Protein AF-A0A973W6F1-F1 (afdb_monomer)

Radius of gyration: 16.94 Å; Cα contacts (8 Å, |Δi|>4): 164; chains: 1; bounding box: 42×26×48 Å

Solvent-accessible surface area (backbone atoms only — not comparable to full-atom values): 8103 Å² total; per-residue (Å²): 126,74,83,76,47,73,66,41,48,50,50,40,32,47,44,71,77,43,67,89,64,47,64,51,68,84,56,82,64,77,92,27,57,47,82,70,40,86,91,55,80,82,76,52,70,68,60,47,53,56,43,39,52,49,51,49,53,36,50,78,61,22,26,52,43,47,63,67,61,57,55,68,67,54,47,76,67,54,51,53,46,49,53,54,49,30,76,77,30,68,67,54,34,52,32,48,53,51,38,68,68,50,56,69,53,30,50,35,79,40,68,58,39,46,52,18,50,52,49,45,30,71,70,64,31,61,69,54,47,50,52,46,32,58,72,56,58,41,47,74,69,132

Mean predicted aligned error: 5.0 Å

Sequence (142 aa):
MTNISPQKILAATLQQLTPFAQWYTTGDGFANIVWTDTAQTMPTEDAFNAEYANQQAKLASNYLVAPQDLLAQLTAADIAAIQTAISSNPQAALLWFSLLAQRDPMDTTNDRFKAGWSTLVTVLGADRMSAIATALGITIPA

pLDDT: mean 90.7, std 7.2, range [46.38, 97.44]

Organism: NCBI:txid1404411

Secondary structure (DSSP, 8-state):
-----HHHHHHHHHHHHSTT--EEESSSSGGGEEE--SSSPPPPHHHHHHHHHHHHHHHHTT-EE-HHHHHHT--HHHHHHHHHHHHH-HHHHHHHHHHHTSPSSEETTSHHHHHHHHHHHHHH-HHHHHHHHHHHT-----

Foldseek 3Di:
DACCDLVLLLVVLCCVVPNPFDWDAPDHADVRIGGDGPVDDRDDSVSSVVSSVVSVVLVVQQQWAFLVLLVVLDDPVLVVLLVVVCVVDVVLVVLCVLCSPADPTDGLADPSNLSNLVSSCVRVNPVSSVVSCVVSVHDRDD

Structure (mmCIF, N/CA/C/O backbone):
data_AF-A0A973W6F1-F1
#
_entry.id   AF-A0A973W6F1-F1
#
loop_
_atom_site.group_PDB
_atom_site.id
_atom_site.type_symbol
_atom_site.label_atom_id
_atom_site.label_alt_id
_atom_site.label_comp_id
_atom_site.label_asym_id
_atom_site.label_entity_id
_atom_site.label_seq_id
_atom_site.pdbx_PDB_ins_code
_atom_site.Cartn_x
_atom_site.Cartn_y
_atom_site.Cartn_z
_atom_site.occupancy
_atom_site.B_iso_or_equiv
_atom_site.auth_seq_id
_atom_site.auth_comp_id
_atom_site.auth_asym_id
_atom_site.auth_atom_id
_atom_site.pdbx_PDB_model_num
ATOM 1 N N . MET A 1 1 ? -12.480 1.923 -8.869 1.00 46.38 1 MET A N 1
ATOM 2 C CA . MET A 1 1 ? -11.251 1.512 -9.578 1.00 46.38 1 MET A CA 1
ATOM 3 C C . MET A 1 1 ? -10.188 2.539 -9.267 1.00 46.38 1 MET A C 1
ATOM 5 O O . ME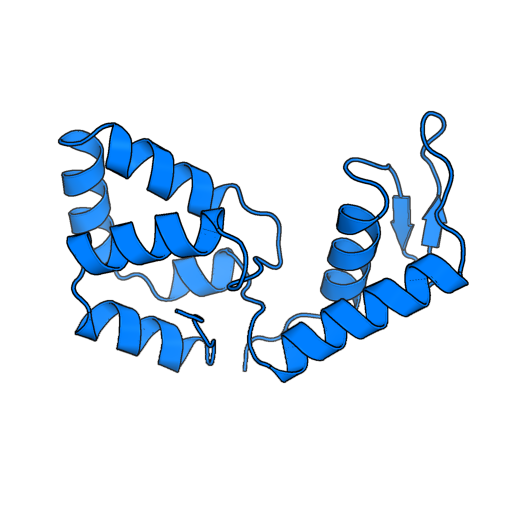T A 1 1 ? -10.329 3.689 -9.665 1.00 46.38 1 MET A O 1
ATOM 9 N N . THR A 1 2 ? -9.200 2.151 -8.474 1.00 51.62 2 THR A N 1
ATOM 10 C CA . THR A 1 2 ? -8.035 2.962 -8.111 1.00 51.62 2 THR A CA 1
ATOM 11 C C . THR A 1 2 ? -7.277 3.290 -9.396 1.00 51.62 2 THR A C 1
ATOM 13 O O . THR A 1 2 ? -6.715 2.397 -10.025 1.00 51.62 2 THR A O 1
ATOM 16 N N . ASN A 1 3 ? -7.310 4.546 -9.845 1.00 60.94 3 ASN A N 1
ATOM 17 C CA . ASN A 1 3 ? -6.584 4.991 -11.039 1.00 60.94 3 ASN A CA 1
ATOM 18 C C . ASN A 1 3 ? -5.093 5.143 -10.697 1.00 60.94 3 ASN A C 1
ATOM 20 O O . ASN A 1 3 ? -4.566 6.252 -10.596 1.00 60.94 3 ASN A O 1
ATOM 24 N N . ILE A 1 4 ? -4.403 4.023 -10.472 1.00 75.56 4 ILE A N 1
ATOM 25 C CA . ILE A 1 4 ? -2.941 4.012 -10.405 1.00 75.56 4 ILE A CA 1
ATOM 26 C C . ILE A 1 4 ? -2.444 4.252 -11.831 1.00 75.56 4 ILE A C 1
ATOM 28 O O . ILE A 1 4 ? -2.621 3.412 -12.710 1.00 75.56 4 ILE A O 1
ATOM 32 N N . SER A 1 5 ? -1.881 5.435 -12.080 1.00 81.88 5 SER A N 1
ATOM 33 C CA . SER A 1 5 ? -1.400 5.803 -13.411 1.00 81.88 5 SER A CA 1
ATOM 34 C C . SER A 1 5 ? -0.179 4.961 -13.816 1.00 81.88 5 SER A C 1
ATOM 36 O O . SER A 1 5 ? 0.587 4.536 -12.946 1.00 81.88 5 SER A O 1
ATOM 38 N N . PRO A 1 6 ? 0.076 4.769 -15.124 1.00 82.88 6 PRO A N 1
ATOM 39 C CA . PRO A 1 6 ? 1.293 4.107 -15.609 1.00 82.88 6 PRO A CA 1
ATOM 40 C C . PRO A 1 6 ? 2.583 4.716 -15.038 1.00 82.88 6 PRO A C 1
ATOM 42 O O . PRO A 1 6 ? 3.527 3.996 -14.714 1.00 82.88 6 PRO A O 1
ATOM 45 N N . GLN A 1 7 ? 2.588 6.034 -14.822 1.00 84.31 7 GLN A N 1
ATOM 46 C CA . GLN A 1 7 ? 3.689 6.768 -14.195 1.00 84.31 7 GLN A CA 1
ATOM 47 C C . GLN A 1 7 ? 3.946 6.332 -12.748 1.00 84.31 7 GLN A C 1
ATOM 49 O O . GLN A 1 7 ? 5.100 6.231 -12.337 1.00 84.31 7 GLN A O 1
ATOM 54 N N . LYS A 1 8 ? 2.898 6.021 -11.974 1.00 84.44 8 LYS A N 1
ATOM 55 C CA . LYS A 1 8 ? 3.056 5.489 -10.613 1.00 84.44 8 LYS A CA 1
ATOM 56 C C . LYS A 1 8 ? 3.660 4.087 -10.614 1.00 84.44 8 LYS A C 1
ATOM 58 O O . LYS A 1 8 ? 4.481 3.790 -9.754 1.00 84.44 8 LYS A O 1
ATOM 63 N N . ILE A 1 9 ? 3.303 3.247 -11.587 1.00 88.12 9 ILE A N 1
ATOM 64 C CA . ILE A 1 9 ? 3.899 1.909 -11.749 1.00 88.12 9 ILE A CA 1
ATOM 65 C C . ILE A 1 9 ? 5.383 2.035 -12.107 1.00 88.12 9 ILE A C 1
ATOM 67 O O . ILE A 1 9 ? 6.221 1.347 -11.524 1.00 88.12 9 ILE A O 1
ATOM 71 N N . LEU A 1 10 ? 5.728 2.952 -13.016 1.00 89.88 10 LEU A N 1
ATOM 72 C CA . LEU A 1 10 ? 7.120 3.248 -13.362 1.00 89.88 10 LEU A CA 1
ATOM 73 C C . LEU A 1 10 ? 7.900 3.723 -12.130 1.00 89.88 10 LEU A C 1
ATOM 75 O O . LEU A 1 10 ? 8.975 3.196 -11.843 1.00 89.88 10 LEU A O 1
ATOM 79 N N . ALA A 1 11 ? 7.337 4.662 -11.367 1.00 88.75 11 ALA A N 1
ATOM 80 C CA . ALA A 1 11 ? 7.949 5.158 -10.141 1.00 88.75 11 ALA A CA 1
ATOM 81 C C . ALA A 1 11 ? 8.170 4.042 -9.109 1.00 88.75 11 ALA A C 1
ATOM 83 O O . ALA A 1 11 ? 9.254 3.951 -8.535 1.00 88.75 11 ALA A O 1
ATOM 84 N N . ALA A 1 12 ? 7.180 3.163 -8.917 1.00 88.25 12 ALA A N 1
ATOM 85 C CA . ALA A 1 12 ? 7.284 1.994 -8.043 1.00 88.25 12 ALA A CA 1
ATOM 86 C C . ALA A 1 12 ? 8.412 1.053 -8.485 1.00 88.25 12 ALA A C 1
ATOM 88 O O . ALA A 1 12 ? 9.222 0.623 -7.667 1.00 88.25 12 ALA A O 1
ATOM 89 N N . THR A 1 13 ? 8.495 0.794 -9.792 1.00 92.50 13 THR A N 1
ATOM 90 C CA . THR A 1 13 ? 9.503 -0.073 -10.417 1.00 92.50 13 THR A CA 1
ATOM 91 C C . THR A 1 13 ? 10.914 0.451 -10.150 1.00 92.50 13 THR A C 1
ATOM 93 O O . THR A 1 13 ? 11.760 -0.264 -9.612 1.00 92.50 13 THR A O 1
ATOM 96 N N . LEU A 1 14 ? 11.170 1.726 -10.460 1.00 93.00 14 LEU A N 1
ATOM 97 C CA . LEU A 1 14 ? 12.482 2.341 -10.237 1.00 93.00 14 LEU A CA 1
ATOM 98 C C . LEU A 1 14 ? 12.832 2.448 -8.758 1.00 93.00 14 LEU A C 1
ATOM 100 O O . LEU A 1 14 ? 13.985 2.265 -8.380 1.00 93.00 14 LEU A O 1
ATOM 104 N N . GLN A 1 15 ? 11.847 2.708 -7.906 1.00 89.50 15 GLN A N 1
ATOM 105 C CA . GLN A 1 15 ? 12.066 2.771 -6.471 1.00 89.50 15 GLN A CA 1
ATOM 106 C C . GLN A 1 15 ? 12.388 1.399 -5.862 1.00 89.50 15 GLN A C 1
ATOM 108 O O . GLN A 1 15 ? 13.111 1.347 -4.866 1.00 89.50 15 GLN A O 1
ATOM 113 N N . GLN A 1 16 ? 11.861 0.313 -6.432 1.00 90.75 16 GLN A N 1
ATOM 114 C CA . GLN A 1 16 ? 12.164 -1.050 -6.004 1.00 90.75 16 GLN A CA 1
ATOM 115 C C . GLN A 1 16 ? 13.576 -1.471 -6.429 1.00 90.75 16 GLN A C 1
ATOM 117 O O . GLN A 1 16 ? 14.298 -2.074 -5.638 1.00 90.75 16 GLN A O 1
ATOM 122 N N . LEU A 1 17 ? 13.975 -1.139 -7.659 1.00 94.12 17 LEU A N 1
ATOM 123 C CA . LEU A 1 17 ? 15.282 -1.511 -8.210 1.00 94.12 17 LEU A CA 1
ATOM 124 C C . LEU A 1 17 ? 16.421 -0.632 -7.687 1.00 94.12 17 LEU A C 1
ATOM 126 O O . LEU A 1 17 ? 17.500 -1.126 -7.374 1.00 94.12 17 LEU A O 1
ATOM 130 N N . THR A 1 18 ? 16.177 0.671 -7.593 1.00 93.94 18 THR A N 1
ATOM 131 C CA . THR A 1 18 ? 17.175 1.686 -7.240 1.00 93.94 18 THR A CA 1
ATOM 132 C C . THR A 1 18 ? 16.580 2.685 -6.248 1.00 93.94 18 THR A C 1
ATOM 134 O O . THR A 1 18 ? 16.167 3.791 -6.622 1.00 93.94 18 THR A O 1
ATOM 137 N N . PRO A 1 19 ? 16.469 2.302 -4.963 1.00 91.75 19 PRO A N 1
ATOM 138 C CA . PRO A 1 19 ? 15.862 3.154 -3.958 1.00 91.75 19 PRO A CA 1
ATOM 139 C C . PRO A 1 19 ? 16.560 4.513 -3.850 1.00 91.75 19 PRO A C 1
ATOM 141 O O . PRO A 1 19 ? 17.783 4.590 -3.788 1.00 91.75 19 PRO A O 1
ATOM 144 N N . PHE A 1 20 ? 15.770 5.589 -3.752 1.00 89.31 20 PHE A N 1
ATOM 145 C CA . PHE A 1 20 ? 16.266 6.966 -3.582 1.00 89.31 20 PHE A CA 1
ATOM 146 C C . PHE A 1 20 ? 17.042 7.540 -4.774 1.00 89.31 20 PHE A C 1
ATOM 148 O O . PHE A 1 20 ? 17.588 8.635 -4.647 1.00 89.31 20 PHE A O 1
ATOM 155 N N . ALA A 1 21 ? 17.067 6.844 -5.914 1.00 94.31 21 ALA A N 1
ATOM 156 C CA . ALA A 1 21 ? 17.724 7.367 -7.095 1.00 94.31 21 ALA A CA 1
ATOM 157 C C . ALA A 1 21 ? 17.029 8.621 -7.642 1.00 94.31 21 ALA A C 1
ATOM 159 O O . ALA A 1 21 ? 15.802 8.745 -7.579 1.00 94.31 21 ALA A O 1
ATOM 160 N N . GLN A 1 22 ? 17.816 9.537 -8.202 1.00 94.56 22 GLN A N 1
ATOM 161 C CA . GLN A 1 22 ? 17.321 10.742 -8.869 1.00 94.56 22 GLN A CA 1
ATOM 162 C C . GLN A 1 22 ? 17.081 10.508 -10.367 1.00 94.56 22 GLN A C 1
ATOM 164 O O . GLN A 1 22 ? 17.992 10.158 -11.121 1.00 94.56 22 GLN A O 1
ATOM 169 N N . TRP A 1 23 ? 15.848 10.739 -10.807 1.00 94.69 23 TRP A N 1
ATOM 170 C CA . TRP A 1 23 ? 15.418 10.581 -12.195 1.00 94.69 23 TRP A CA 1
ATOM 171 C C . TRP A 1 23 ? 14.145 11.393 -12.456 1.00 94.69 23 TRP A C 1
ATOM 173 O O . TRP A 1 23 ? 13.457 11.820 -11.526 1.00 94.69 23 TRP A O 1
ATOM 183 N N . TYR A 1 24 ? 13.813 11.586 -13.729 1.00 93.06 24 TYR A N 1
ATOM 184 C CA . TYR A 1 24 ? 12.508 12.082 -14.167 1.00 93.06 24 TYR A CA 1
ATOM 185 C C . TYR A 1 24 ? 12.072 11.375 -15.453 1.00 93.06 24 TYR A C 1
ATOM 187 O O . TYR A 1 24 ? 12.883 10.738 -16.122 1.00 93.06 24 TYR A O 1
ATOM 195 N N . THR A 1 25 ? 10.789 11.467 -15.801 1.00 91.06 25 THR A N 1
ATOM 196 C CA . THR A 1 25 ? 10.242 10.845 -17.016 1.00 91.06 25 THR A CA 1
ATOM 197 C C . THR A 1 25 ? 9.687 11.889 -17.966 1.00 91.06 25 THR A C 1
ATOM 199 O O . THR A 1 25 ? 8.994 12.811 -17.535 1.00 91.06 25 THR A O 1
ATOM 202 N N . THR A 1 26 ? 9.912 11.708 -19.261 1.00 90.88 26 THR A N 1
ATOM 203 C CA . THR A 1 26 ? 9.307 12.530 -20.326 1.00 90.88 26 THR A CA 1
ATOM 204 C C . THR A 1 26 ? 8.084 11.871 -20.974 1.00 90.88 26 THR A C 1
ATOM 206 O O . THR A 1 26 ? 7.433 12.473 -21.823 1.00 90.88 26 THR A O 1
ATOM 209 N N . GLY A 1 27 ? 7.758 10.645 -20.565 1.00 86.31 27 GLY A N 1
ATOM 210 C CA . GLY A 1 27 ? 6.689 9.808 -21.099 1.00 86.31 27 GLY A CA 1
ATOM 211 C C . GLY A 1 27 ? 6.631 8.474 -20.354 1.00 86.31 27 GLY A C 1
ATOM 212 O O . GLY A 1 27 ? 7.248 8.323 -19.300 1.00 86.31 27 GLY A O 1
ATOM 213 N N . ASP A 1 28 ? 5.909 7.504 -20.908 1.00 81.88 28 ASP A N 1
ATOM 214 C CA . ASP A 1 28 ? 5.744 6.186 -20.290 1.00 81.88 28 ASP A CA 1
ATOM 215 C C . ASP A 1 28 ? 6.835 5.198 -20.744 1.00 81.88 28 ASP A C 1
ATOM 217 O O . ASP A 1 28 ? 7.278 5.220 -21.892 1.00 81.88 28 ASP A O 1
ATOM 221 N N . GLY A 1 29 ? 7.249 4.293 -19.856 1.00 84.69 29 GLY A N 1
ATOM 222 C CA . GLY A 1 29 ? 8.196 3.213 -20.164 1.00 84.69 29 GLY A CA 1
ATOM 223 C C . GLY A 1 29 ? 9.682 3.584 -20.062 1.00 84.69 29 GLY A C 1
ATOM 224 O O . GLY A 1 29 ? 10.051 4.738 -19.845 1.00 84.69 29 GLY A O 1
ATOM 225 N N . PHE A 1 30 ? 10.545 2.570 -20.207 1.00 90.88 30 PHE A N 1
ATOM 226 C CA . PHE A 1 30 ? 11.981 2.660 -19.910 1.00 90.88 30 PHE A CA 1
ATOM 227 C C . PHE A 1 30 ? 12.721 3.719 -20.738 1.00 90.88 30 PHE A C 1
ATOM 229 O O . PHE A 1 30 ? 13.493 4.507 -20.197 1.00 90.88 30 PHE A O 1
ATOM 236 N N . ALA A 1 31 ? 12.434 3.785 -22.042 1.00 91.69 31 ALA A N 1
ATOM 237 C CA . ALA A 1 31 ? 13.096 4.696 -22.979 1.00 91.69 31 ALA A CA 1
ATOM 238 C C . ALA A 1 31 ? 12.884 6.190 -22.663 1.00 91.69 31 ALA A C 1
ATOM 240 O O . ALA A 1 31 ? 13.618 7.034 -23.170 1.00 91.69 31 ALA A O 1
ATOM 241 N N . ASN A 1 32 ? 11.886 6.521 -21.837 1.00 92.06 32 ASN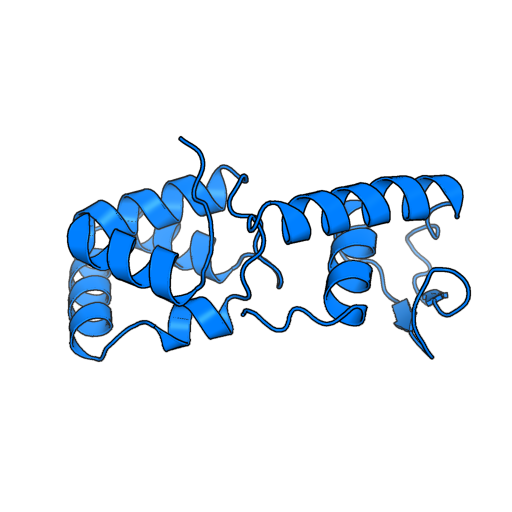 A N 1
ATOM 242 C CA . ASN A 1 32 ? 11.551 7.893 -21.457 1.00 92.06 32 ASN A CA 1
ATOM 243 C C . ASN A 1 32 ? 12.095 8.289 -20.076 1.00 92.06 32 ASN A C 1
ATOM 245 O O . ASN A 1 32 ? 11.750 9.356 -19.563 1.00 92.06 32 ASN A O 1
ATOM 249 N N . ILE A 1 33 ? 12.917 7.439 -19.456 1.00 94.56 33 ILE A N 1
ATOM 250 C CA . ILE A 1 33 ? 13.563 7.731 -18.177 1.00 94.56 33 ILE A CA 1
ATOM 251 C C . ILE A 1 33 ? 14.821 8.550 -18.440 1.00 94.56 33 ILE A C 1
ATOM 253 O O . ILE A 1 33 ? 15.747 8.103 -19.115 1.00 94.56 33 ILE A O 1
ATOM 257 N N . VAL A 1 34 ? 14.879 9.736 -17.844 1.00 95.75 34 VAL A N 1
ATOM 258 C CA . VAL A 1 34 ? 16.099 10.531 -17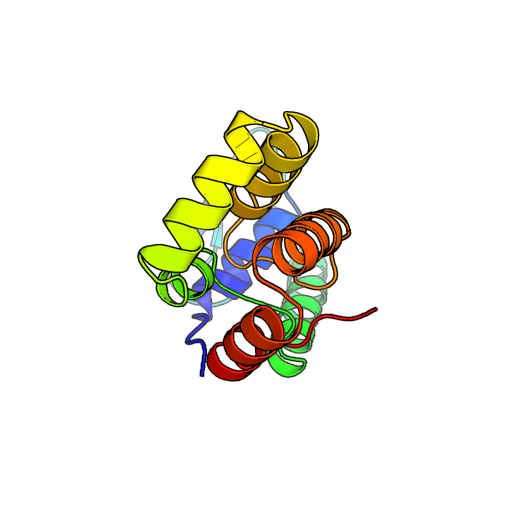.781 1.00 95.75 34 VAL A CA 1
ATOM 259 C C . VAL A 1 34 ? 16.732 10.349 -16.411 1.00 95.75 34 VAL A C 1
ATOM 261 O O . VAL A 1 34 ? 16.182 10.757 -15.385 1.00 95.75 34 VAL A O 1
ATOM 264 N N . TRP A 1 35 ? 17.904 9.721 -16.407 1.00 96.12 35 TRP A N 1
ATOM 265 C CA . TRP A 1 35 ? 18.680 9.459 -15.203 1.00 96.12 35 TRP A CA 1
ATOM 266 C C . TRP A 1 35 ? 19.549 10.664 -14.842 1.00 96.12 35 TRP A C 1
ATOM 268 O O . TRP A 1 35 ? 20.332 11.133 -15.669 1.00 96.12 35 TRP A O 1
ATOM 278 N N . THR A 1 36 ? 19.423 11.165 -13.614 1.00 96.50 36 THR A N 1
ATOM 279 C CA . THR A 1 36 ? 20.212 12.312 -13.129 1.00 96.50 36 THR A CA 1
ATOM 280 C C . THR A 1 36 ? 21.095 11.965 -11.933 1.00 96.50 36 THR A C 1
ATOM 282 O O . THR A 1 36 ? 21.898 12.793 -11.512 1.00 96.50 36 THR A O 1
ATOM 285 N N . ASP A 1 37 ? 20.954 10.761 -11.376 1.00 94.62 37 ASP A N 1
ATOM 286 C CA . ASP A 1 37 ? 21.737 10.301 -10.233 1.00 94.62 37 ASP A CA 1
ATOM 287 C C . ASP A 1 37 ? 23.176 9.953 -10.638 1.00 94.62 37 ASP A C 1
ATOM 289 O O . ASP A 1 37 ? 23.410 9.179 -11.566 1.00 94.62 37 ASP A O 1
ATOM 293 N N . THR A 1 38 ? 24.147 10.518 -9.923 1.00 95.62 38 THR A N 1
ATOM 294 C CA . THR A 1 38 ? 25.580 10.268 -10.133 1.00 95.62 38 THR A CA 1
ATOM 295 C C . THR A 1 38 ? 26.173 9.259 -9.147 1.00 95.62 38 THR A C 1
ATOM 297 O O . THR A 1 38 ? 27.291 8.792 -9.359 1.00 95.62 38 THR A O 1
ATOM 300 N N . ALA A 1 39 ? 25.450 8.917 -8.079 1.00 95.31 39 ALA A N 1
ATOM 301 C CA . ALA A 1 39 ? 25.854 7.953 -7.057 1.00 95.31 39 ALA A CA 1
ATOM 302 C C . ALA A 1 39 ? 25.337 6.536 -7.350 1.00 95.31 39 ALA A C 1
ATOM 304 O O . ALA A 1 39 ? 25.926 5.559 -6.886 1.00 95.31 39 ALA A O 1
ATOM 305 N N . GLN A 1 40 ? 24.252 6.416 -8.116 1.00 95.69 40 GLN A N 1
ATOM 306 C CA . GLN A 1 40 ? 23.652 5.143 -8.508 1.00 95.69 40 GLN A CA 1
ATOM 307 C C . GLN A 1 40 ? 23.672 4.959 -10.024 1.00 95.69 40 GLN A C 1
ATOM 309 O O . GLN A 1 40 ? 23.540 5.909 -10.793 1.00 95.69 40 GLN A O 1
ATOM 314 N N . THR A 1 41 ? 23.819 3.710 -10.461 1.00 95.38 41 THR A N 1
ATOM 315 C CA . THR A 1 41 ? 23.726 3.351 -11.882 1.00 95.38 41 THR A CA 1
ATOM 316 C C . THR A 1 41 ? 22.276 3.049 -12.240 1.00 95.38 41 THR A C 1
ATOM 318 O O . THR A 1 41 ? 21.586 2.367 -11.482 1.00 95.38 41 THR A O 1
ATOM 321 N N . MET A 1 42 ? 21.830 3.536 -13.398 1.00 94.56 42 MET A N 1
ATOM 322 C CA . MET A 1 42 ? 20.512 3.216 -13.945 1.00 94.56 42 MET A CA 1
ATOM 323 C C . MET A 1 42 ? 20.356 1.691 -14.093 1.00 94.56 42 MET A C 1
ATOM 325 O O . MET A 1 42 ? 21.288 1.038 -14.575 1.00 94.56 42 MET A O 1
ATOM 329 N N . PRO A 1 43 ? 19.214 1.100 -13.695 1.00 96.50 43 PRO A N 1
ATOM 330 C CA . PRO A 1 43 ? 18.977 -0.324 -13.902 1.00 96.50 43 PRO A CA 1
ATOM 331 C C . PRO A 1 43 ? 18.980 -0.659 -15.397 1.00 96.50 43 PRO A C 1
ATOM 333 O O . PRO A 1 43 ? 18.660 0.182 -16.238 1.00 96.50 43 PRO A O 1
ATOM 336 N N . THR A 1 44 ? 19.325 -1.900 -15.736 1.00 96.94 44 THR A N 1
ATOM 337 C CA . THR A 1 44 ? 19.232 -2.370 -17.123 1.00 96.94 44 THR A CA 1
ATOM 338 C C . THR A 1 44 ? 17.773 -2.421 -17.575 1.00 96.94 44 THR A C 1
ATOM 340 O O . THR A 1 44 ? 16.866 -2.596 -16.757 1.00 96.94 44 THR A O 1
ATOM 343 N N . GLU A 1 45 ? 17.547 -2.313 -18.885 1.00 95.81 45 GLU A N 1
ATOM 344 C CA . GLU A 1 45 ? 16.202 -2.409 -19.464 1.00 95.81 45 GLU A CA 1
ATOM 345 C C . GLU A 1 45 ? 15.525 -3.742 -19.112 1.00 95.81 45 GLU A C 1
ATOM 347 O O . GLU A 1 45 ? 14.354 -3.764 -18.745 1.00 95.81 45 GLU A O 1
ATOM 352 N N . ASP A 1 46 ? 16.278 -4.845 -19.118 1.00 96.50 46 ASP A N 1
ATOM 353 C CA . ASP A 1 46 ? 15.763 -6.164 -18.737 1.00 96.50 46 ASP A CA 1
ATOM 354 C C . ASP A 1 46 ? 15.318 -6.217 -17.270 1.00 96.50 46 ASP A C 1
ATOM 356 O O . ASP A 1 46 ? 14.230 -6.713 -16.968 1.00 96.50 46 ASP A O 1
ATOM 360 N N . ALA A 1 47 ? 16.130 -5.681 -16.349 1.00 96.31 47 ALA A N 1
ATOM 361 C CA . ALA A 1 47 ? 15.780 -5.635 -14.930 1.00 96.31 47 ALA A CA 1
ATOM 362 C C . ALA A 1 47 ? 14.552 -4.746 -14.694 1.00 96.31 47 ALA A C 1
ATOM 364 O O . ALA A 1 47 ? 13.655 -5.115 -13.932 1.00 96.31 47 ALA A O 1
ATOM 365 N N . PHE A 1 48 ? 14.486 -3.606 -15.389 1.00 96.12 48 PHE A N 1
ATOM 366 C CA . PHE A 1 48 ? 13.322 -2.732 -15.368 1.00 96.12 48 PHE A CA 1
ATOM 367 C C . PHE A 1 48 ? 12.069 -3.446 -15.871 1.00 96.12 48 PHE A C 1
ATOM 369 O O . PHE A 1 48 ? 11.059 -3.445 -15.176 1.00 96.12 48 PHE A O 1
ATOM 376 N N . ASN A 1 49 ? 12.121 -4.081 -17.042 1.00 94.56 49 ASN A N 1
ATOM 377 C CA . ASN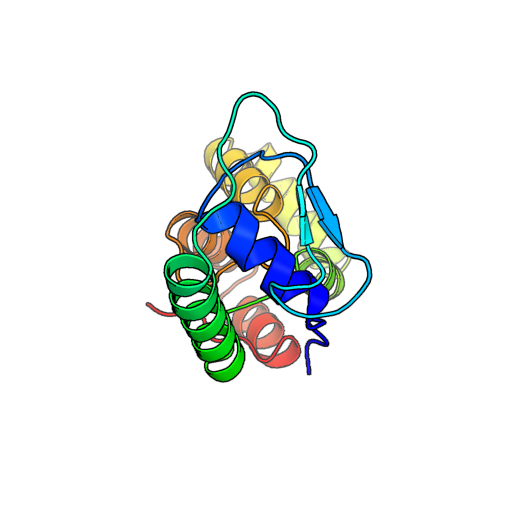 A 1 49 ? 10.962 -4.735 -17.646 1.00 94.56 49 ASN A CA 1
ATOM 378 C C . ASN A 1 49 ? 10.450 -5.902 -16.789 1.00 94.56 49 ASN A C 1
ATOM 380 O O . ASN A 1 49 ? 9.236 -6.075 -16.656 1.00 94.56 49 ASN A O 1
ATOM 384 N N . ALA A 1 50 ? 11.355 -6.665 -16.168 1.00 95.19 50 ALA A N 1
ATOM 385 C CA . ALA A 1 50 ? 10.993 -7.738 -15.246 1.00 95.19 50 ALA A CA 1
ATOM 386 C C . ALA A 1 50 ? 10.237 -7.211 -14.013 1.00 95.19 50 ALA A C 1
ATOM 388 O O . ALA A 1 50 ? 9.173 -7.731 -13.668 1.00 95.19 50 ALA A O 1
ATOM 389 N N . GLU A 1 51 ? 10.740 -6.154 -13.372 1.00 94.56 51 GLU A N 1
ATOM 390 C CA . GLU A 1 51 ? 10.072 -5.559 -12.209 1.00 94.56 51 GLU A CA 1
ATOM 391 C C . GLU A 1 51 ? 8.790 -4.809 -12.605 1.00 94.56 51 GLU A C 1
ATOM 393 O O . GLU A 1 51 ? 7.778 -4.907 -11.916 1.00 94.56 51 GLU A O 1
ATOM 398 N N . TYR A 1 52 ? 8.769 -4.133 -13.753 1.00 92.62 52 TYR A N 1
ATOM 399 C CA . TYR A 1 52 ? 7.576 -3.455 -14.259 1.00 92.62 52 TYR A CA 1
ATOM 400 C C . TYR A 1 52 ? 6.430 -4.448 -14.493 1.00 92.62 52 TYR A C 1
ATOM 402 O O . TYR A 1 52 ? 5.283 -4.188 -14.121 1.00 92.62 52 TYR A O 1
ATOM 410 N N . ALA A 1 53 ? 6.730 -5.625 -15.053 1.00 92.12 53 ALA A N 1
ATOM 411 C CA . ALA A 1 53 ? 5.762 -6.709 -15.190 1.00 92.12 53 ALA A CA 1
ATOM 412 C C . ALA A 1 53 ? 5.271 -7.231 -13.826 1.00 92.12 53 ALA A C 1
ATOM 414 O O . ALA A 1 53 ? 4.079 -7.501 -13.675 1.00 92.12 53 ALA A O 1
ATOM 415 N N . ASN A 1 54 ? 6.150 -7.319 -12.820 1.00 92.12 54 ASN A N 1
ATOM 416 C CA . ASN A 1 54 ? 5.771 -7.679 -11.450 1.00 92.12 54 ASN A CA 1
ATOM 417 C C . ASN A 1 54 ? 4.782 -6.660 -10.855 1.00 92.12 54 ASN A C 1
ATOM 419 O O . ASN A 1 54 ? 3.709 -7.035 -10.379 1.00 92.12 54 ASN A O 1
ATOM 423 N N . GLN A 1 55 ? 5.082 -5.365 -10.963 1.00 89.25 55 GLN A N 1
ATOM 424 C CA . GLN A 1 55 ? 4.207 -4.295 -10.478 1.00 89.25 55 GLN A CA 1
ATOM 425 C C . GLN A 1 55 ? 2.856 -4.278 -11.211 1.00 89.25 55 GLN A C 1
ATOM 427 O O . GLN A 1 55 ? 1.810 -4.108 -10.581 1.00 89.25 55 GLN A O 1
ATOM 432 N N . GLN A 1 56 ? 2.841 -4.538 -12.521 1.00 88.38 56 GLN A N 1
ATOM 433 C CA . GLN A 1 56 ? 1.591 -4.714 -13.266 1.00 88.38 56 GLN A CA 1
ATOM 434 C C . GLN A 1 56 ? 0.793 -5.938 -12.800 1.00 88.38 56 GLN A C 1
ATOM 436 O O . GLN A 1 56 ? -0.426 -5.849 -12.654 1.00 88.38 56 GLN A O 1
ATOM 441 N N . ALA A 1 57 ? 1.449 -7.066 -12.515 1.00 87.75 57 ALA A N 1
ATOM 442 C CA . ALA A 1 57 ? 0.780 -8.250 -11.978 1.00 87.75 57 ALA A CA 1
ATOM 443 C C . ALA A 1 57 ? 0.173 -7.986 -10.587 1.00 87.75 57 ALA A C 1
ATOM 445 O O . ALA A 1 57 ? -0.941 -8.436 -10.301 1.00 87.75 57 ALA A O 1
ATOM 446 N N . LYS A 1 58 ? 0.855 -7.202 -9.741 1.00 87.56 58 LYS A N 1
ATOM 447 C CA . LYS A 1 58 ? 0.319 -6.738 -8.449 1.00 87.56 58 LYS A CA 1
ATOM 448 C C . LYS A 1 58 ? -0.893 -5.832 -8.624 1.00 87.56 58 LYS A C 1
ATOM 450 O O . LYS A 1 58 ? -1.881 -6.017 -7.916 1.00 87.56 58 LYS A O 1
ATOM 455 N N . LEU A 1 59 ? -0.854 -4.903 -9.582 1.00 85.62 59 LEU A N 1
ATOM 456 C CA . LEU A 1 59 ? -2.010 -4.069 -9.915 1.00 85.62 59 LEU A CA 1
ATOM 457 C C . LEU A 1 59 ? -3.198 -4.925 -10.370 1.00 85.62 59 LEU A C 1
ATOM 459 O O . LEU A 1 59 ? -4.297 -4.755 -9.853 1.00 85.62 59 LEU A O 1
ATOM 463 N N . ALA A 1 60 ? -2.972 -5.877 -11.279 1.00 84.19 60 ALA A N 1
ATOM 464 C CA . ALA A 1 60 ? -4.007 -6.790 -11.767 1.00 84.19 60 ALA A CA 1
ATOM 465 C C . ALA A 1 60 ? -4.595 -7.678 -10.655 1.00 84.19 60 ALA A C 1
ATOM 467 O O . ALA A 1 60 ? -5.765 -8.047 -10.708 1.00 84.19 60 ALA A O 1
ATOM 468 N N . SER A 1 61 ? -3.794 -7.989 -9.633 1.00 84.81 61 SER A N 1
ATOM 469 C CA . SER A 1 61 ? -4.216 -8.736 -8.440 1.00 84.81 61 SER A CA 1
ATOM 470 C C . SER A 1 61 ? -4.804 -7.843 -7.339 1.00 84.81 61 SER A C 1
ATOM 472 O O . SER A 1 61 ? -5.122 -8.327 -6.252 1.00 84.81 61 SER A O 1
ATOM 474 N N . ASN A 1 62 ? -4.958 -6.541 -7.604 1.00 87.44 62 ASN A N 1
ATOM 475 C CA . ASN A 1 62 ? -5.447 -5.539 -6.662 1.00 87.44 62 ASN A CA 1
ATOM 476 C C . ASN A 1 62 ? -4.632 -5.450 -5.355 1.00 87.44 62 ASN A C 1
ATOM 478 O O . ASN A 1 62 ? -5.184 -5.220 -4.276 1.00 87.44 62 ASN A O 1
ATOM 482 N N . TYR A 1 63 ? -3.314 -5.634 -5.441 1.00 89.69 63 TYR A N 1
ATOM 483 C CA . TYR A 1 63 ? -2.393 -5.522 -4.304 1.00 89.69 63 TYR A CA 1
ATOM 484 C C . TYR A 1 63 ? -1.717 -4.155 -4.187 1.00 89.69 63 TYR A C 1
ATOM 486 O O . TYR A 1 63 ? -0.833 -3.974 -3.355 1.00 89.69 63 TYR A O 1
ATOM 494 N N . LEU A 1 64 ? -2.109 -3.182 -5.009 1.00 89.50 64 LEU A N 1
ATOM 495 C CA . LEU A 1 64 ? -1.566 -1.830 -4.959 1.00 89.50 64 LEU A CA 1
ATOM 496 C C . LEU A 1 64 ? -2.644 -0.833 -4.545 1.00 89.50 64 LEU A C 1
ATOM 498 O O . LEU A 1 64 ? -3.756 -0.844 -5.075 1.00 89.50 64 LEU A O 1
ATOM 502 N N . VAL A 1 65 ? -2.298 0.059 -3.620 1.00 89.94 65 VAL A N 1
ATOM 503 C CA . VAL A 1 65 ? -3.197 1.105 -3.127 1.00 89.94 65 VAL A CA 1
ATOM 504 C C . VAL A 1 65 ? -2.451 2.414 -2.929 1.00 89.94 65 VAL A C 1
ATOM 506 O O . VAL A 1 65 ? -1.370 2.445 -2.345 1.00 89.94 65 VAL A O 1
ATOM 509 N N . ALA A 1 66 ? -3.020 3.523 -3.394 1.00 87.50 66 ALA A N 1
ATOM 510 C CA . ALA A 1 66 ? -2.432 4.826 -3.128 1.00 87.50 66 ALA A CA 1
ATOM 511 C C . ALA A 1 66 ? -2.730 5.246 -1.670 1.00 87.50 66 ALA A C 1
ATOM 513 O O . ALA A 1 66 ? -3.883 5.134 -1.238 1.00 87.50 66 ALA A O 1
ATOM 514 N N . PRO A 1 67 ? -1.748 5.755 -0.899 1.00 88.38 67 PRO A N 1
ATOM 515 C CA . PRO A 1 67 ? -1.975 6.233 0.470 1.00 88.38 67 PRO A CA 1
ATOM 516 C C . PRO A 1 67 ? -3.133 7.231 0.593 1.00 88.38 67 PRO A C 1
ATOM 518 O O . PRO A 1 67 ? -3.938 7.151 1.517 1.00 88.38 67 PRO A O 1
ATOM 521 N N . GLN A 1 68 ? -3.250 8.142 -0.371 1.00 88.19 68 GLN A N 1
ATOM 522 C CA . GLN A 1 68 ? -4.313 9.139 -0.450 1.00 88.19 68 GLN A CA 1
ATOM 523 C C . GLN A 1 68 ? -5.702 8.517 -0.606 1.00 88.19 68 GLN A C 1
ATOM 525 O O . GLN A 1 68 ? -6.648 9.007 0.005 1.00 88.19 68 GLN A O 1
ATOM 530 N N . ASP A 1 69 ? -5.823 7.423 -1.361 1.00 90.38 69 ASP A N 1
ATOM 531 C CA . ASP A 1 69 ? -7.105 6.751 -1.561 1.00 90.38 69 ASP A CA 1
ATOM 532 C C . ASP A 1 69 ? -7.522 6.037 -0.276 1.00 90.38 69 ASP A C 1
ATOM 534 O O . ASP A 1 69 ? -8.680 6.139 0.126 1.00 90.38 69 ASP A O 1
ATOM 538 N N . LEU A 1 70 ? -6.571 5.396 0.421 1.00 91.38 70 LEU A N 1
ATOM 539 C CA . LEU A 1 70 ? -6.807 4.811 1.744 1.00 91.38 70 LEU A CA 1
ATOM 540 C C . LEU A 1 70 ? -7.289 5.870 2.742 1.00 91.38 70 LEU A C 1
ATOM 542 O O . LEU A 1 70 ? -8.304 5.670 3.407 1.00 91.38 70 LEU A O 1
ATOM 546 N N . LEU A 1 71 ? -6.584 7.001 2.831 1.00 91.62 71 LEU A N 1
ATOM 547 C CA . LEU A 1 71 ? -6.949 8.098 3.728 1.00 91.62 71 LEU A CA 1
ATOM 548 C C . LEU A 1 71 ? -8.319 8.693 3.385 1.00 91.62 71 LEU A C 1
ATOM 550 O O . LEU A 1 71 ? -9.073 9.027 4.295 1.00 91.62 71 LEU A O 1
ATOM 554 N N . ALA A 1 72 ? -8.674 8.777 2.101 1.00 93.62 72 ALA A N 1
ATOM 555 C CA . ALA A 1 72 ? -9.973 9.277 1.658 1.00 93.62 72 ALA A CA 1
ATOM 556 C C . ALA A 1 72 ? -11.152 8.370 2.058 1.00 93.62 72 ALA A C 1
ATOM 558 O O . ALA A 1 72 ? -12.287 8.841 2.096 1.00 93.62 72 ALA A O 1
ATOM 559 N N . GLN A 1 73 ? -10.911 7.091 2.374 1.00 95.81 73 GLN A N 1
ATOM 560 C CA . GLN A 1 73 ? -11.959 6.200 2.889 1.00 95.81 73 GLN A CA 1
ATOM 561 C C . GLN A 1 73 ? -12.235 6.380 4.384 1.00 95.81 73 GLN A C 1
ATOM 563 O O . GLN A 1 73 ? -13.246 5.872 4.880 1.00 95.81 73 GLN A O 1
ATOM 568 N N . LEU A 1 74 ? -11.348 7.062 5.111 1.00 95.31 74 LEU A N 1
ATOM 569 C CA . LEU A 1 74 ? -11.496 7.285 6.543 1.00 95.31 74 LEU A CA 1
ATOM 570 C C . LEU A 1 74 ? -12.472 8.432 6.805 1.00 95.31 74 LEU A C 1
ATOM 572 O O . LEU A 1 74 ? -12.397 9.509 6.218 1.00 95.31 74 LEU A O 1
ATOM 576 N N . THR A 1 75 ? -13.391 8.201 7.732 1.00 97.12 75 THR A N 1
ATOM 577 C CA . THR A 1 75 ? -14.324 9.208 8.237 1.00 97.12 75 THR A CA 1
ATOM 578 C C . THR A 1 75 ? -13.713 9.966 9.413 1.00 97.12 75 THR A C 1
ATOM 580 O O . THR A 1 75 ? -12.730 9.534 10.017 1.00 97.12 75 THR A O 1
ATOM 583 N N . ALA A 1 76 ? -14.345 11.071 9.815 1.00 96.75 76 ALA A N 1
ATOM 584 C CA . ALA A 1 76 ? -13.961 11.783 11.033 1.00 96.75 76 ALA A CA 1
ATOM 585 C C . ALA A 1 76 ? -13.999 10.881 12.286 1.00 96.75 76 ALA A C 1
ATOM 587 O O . ALA A 1 76 ? -13.142 11.009 13.157 1.00 96.75 76 ALA A O 1
ATOM 588 N N . ALA A 1 77 ? -14.953 9.943 12.357 1.00 97.06 77 ALA A N 1
ATOM 589 C CA . ALA A 1 77 ? -15.051 8.986 13.457 1.00 97.06 77 ALA A CA 1
ATOM 590 C C . ALA A 1 77 ? -13.886 7.982 13.453 1.00 97.06 77 ALA A C 1
ATOM 592 O O . ALA A 1 77 ? -13.309 7.724 14.508 1.00 97.06 77 ALA A O 1
ATOM 593 N N . ASP A 1 78 ? -13.492 7.477 12.276 1.00 97.44 78 ASP A N 1
ATOM 594 C CA . ASP A 1 78 ? -12.334 6.581 12.157 1.00 97.44 78 ASP A CA 1
ATOM 595 C C . ASP A 1 78 ? -11.053 7.289 12.618 1.00 97.44 78 ASP A C 1
ATOM 597 O O . ASP A 1 78 ? -10.281 6.746 13.407 1.00 97.44 78 ASP A O 1
ATOM 601 N N . ILE A 1 79 ? -10.848 8.536 12.178 1.00 95.69 79 ILE A N 1
ATOM 602 C CA . ILE A 1 79 ? -9.682 9.333 12.573 1.00 95.69 79 ILE A CA 1
ATOM 603 C C . ILE A 1 79 ? -9.670 9.596 14.084 1.00 95.69 79 ILE A C 1
ATOM 605 O O . ILE A 1 79 ? -8.617 9.457 14.704 1.00 95.69 79 ILE A O 1
ATOM 609 N N . ALA A 1 80 ? -10.813 9.909 14.700 1.00 96.88 80 ALA A N 1
ATOM 610 C CA . ALA A 1 80 ? -10.903 10.103 16.149 1.00 96.88 80 ALA A CA 1
ATOM 611 C C . ALA A 1 80 ? -10.566 8.819 16.935 1.00 96.88 80 ALA A C 1
ATOM 613 O O . ALA A 1 80 ? -9.871 8.874 17.957 1.00 96.88 80 ALA A O 1
ATOM 614 N N . ALA A 1 81 ? -11.003 7.654 16.447 1.00 96.31 81 ALA A N 1
ATOM 615 C CA . ALA A 1 81 ? -10.666 6.361 17.039 1.00 96.31 81 ALA A CA 1
ATOM 616 C C . ALA A 1 81 ? -9.167 6.049 16.904 1.00 96.31 81 ALA A C 1
ATOM 618 O O . ALA A 1 81 ? -8.526 5.673 17.888 1.00 96.31 81 ALA A O 1
ATOM 619 N N . ILE A 1 82 ? -8.582 6.288 15.725 1.00 95.25 82 ILE A N 1
ATOM 620 C CA . ILE A 1 82 ? -7.139 6.139 15.485 1.00 95.25 82 ILE A CA 1
ATOM 621 C C . ILE A 1 82 ? -6.342 7.062 16.407 1.00 95.25 82 ILE A C 1
ATOM 623 O O . ILE A 1 82 ? -5.437 6.592 17.089 1.00 95.25 82 ILE A O 1
ATOM 627 N N . GLN A 1 83 ? -6.690 8.350 16.484 1.00 95.38 83 GLN A N 1
ATOM 628 C CA . GLN A 1 83 ? -6.024 9.324 17.358 1.00 95.38 83 GLN A CA 1
ATOM 629 C C . GLN A 1 83 ? -6.057 8.892 18.829 1.00 95.38 83 GLN A C 1
ATOM 631 O O . GLN A 1 83 ? -5.036 8.938 19.518 1.00 95.38 83 GLN A O 1
ATOM 636 N N . THR A 1 84 ? -7.210 8.407 19.291 1.00 96.19 84 THR A N 1
ATOM 637 C CA . THR A 1 84 ? -7.361 7.859 20.643 1.00 96.19 84 THR A CA 1
ATOM 638 C C . THR A 1 84 ? -6.438 6.655 20.848 1.00 96.19 84 THR A C 1
ATOM 640 O O . THR A 1 84 ? -5.645 6.634 21.794 1.00 96.19 84 THR A O 1
ATOM 643 N N . ALA A 1 85 ? -6.462 5.689 19.927 1.00 94.44 85 ALA A N 1
ATOM 644 C CA . ALA A 1 85 ? -5.641 4.485 20.005 1.00 94.44 85 ALA A CA 1
ATOM 645 C C . ALA A 1 85 ? -4.137 4.802 20.033 1.00 94.44 85 ALA A C 1
ATOM 647 O O . ALA A 1 85 ? -3.431 4.324 20.921 1.00 94.44 85 ALA A O 1
ATOM 648 N N . ILE A 1 86 ? -3.646 5.660 19.133 1.00 94.81 86 ILE A N 1
ATOM 649 C CA . ILE A 1 86 ? -2.214 5.992 19.060 1.00 94.81 86 ILE A CA 1
ATOM 650 C C . ILE A 1 86 ? -1.740 6.830 20.255 1.00 94.81 86 ILE A C 1
ATOM 652 O O . ILE A 1 86 ? -0.583 6.711 20.650 1.00 94.81 86 ILE A O 1
ATOM 656 N N . SER A 1 87 ? -2.614 7.641 20.865 1.00 93.56 87 SER A N 1
ATOM 657 C CA . SER A 1 87 ? -2.263 8.419 22.065 1.00 93.56 87 SER A CA 1
ATOM 658 C C . SER A 1 87 ? -2.064 7.543 23.307 1.00 93.56 87 SER A C 1
ATOM 660 O O . SER A 1 87 ? -1.265 7.874 24.180 1.00 93.56 87 SER A O 1
ATOM 662 N N . SER A 1 88 ? -2.770 6.411 23.370 1.00 92.38 88 SER A N 1
ATOM 663 C CA . SER A 1 88 ? -2.746 5.477 24.502 1.00 92.38 88 SER A CA 1
ATOM 664 C C . SER A 1 88 ? -1.786 4.295 24.310 1.00 92.38 88 SER A C 1
ATOM 666 O O . SER A 1 88 ? -1.448 3.616 25.278 1.00 92.38 88 SER A O 1
ATOM 668 N N . ASN A 1 89 ? -1.325 4.052 23.076 1.00 93.75 89 ASN A N 1
ATOM 669 C CA . ASN A 1 89 ? -0.459 2.931 22.724 1.00 93.75 89 ASN A CA 1
ATOM 670 C C . ASN A 1 89 ? 0.637 3.359 21.719 1.00 93.75 89 ASN A C 1
ATOM 672 O O . ASN A 1 89 ? 0.386 3.414 20.510 1.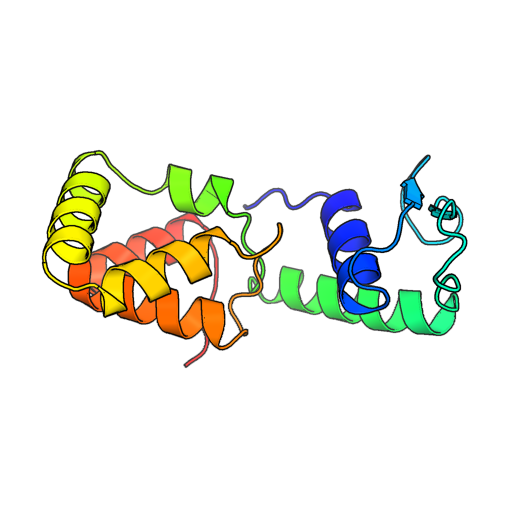00 93.75 89 ASN A O 1
ATOM 676 N N . PRO A 1 90 ? 1.881 3.589 22.187 1.00 92.25 90 PRO A N 1
ATOM 677 C CA . PRO A 1 90 ? 3.002 3.963 21.322 1.00 92.25 90 PRO A CA 1
ATOM 678 C C . PRO A 1 90 ? 3.304 2.953 20.206 1.00 92.25 90 PRO A C 1
ATOM 680 O O . PRO A 1 90 ? 3.737 3.346 19.126 1.00 92.25 90 PRO A O 1
ATOM 683 N N . GLN A 1 91 ? 3.059 1.657 20.424 1.00 92.00 91 GLN A N 1
ATOM 684 C CA . GLN A 1 91 ? 3.255 0.640 19.388 1.00 92.00 91 GLN A CA 1
ATOM 685 C C . GLN A 1 91 ? 2.235 0.800 18.254 1.00 92.00 91 GLN A C 1
ATOM 687 O O . GLN A 1 91 ? 2.610 0.739 17.084 1.00 92.00 91 GLN A O 1
ATOM 692 N N . ALA A 1 92 ? 0.968 1.072 18.584 1.00 90.31 92 ALA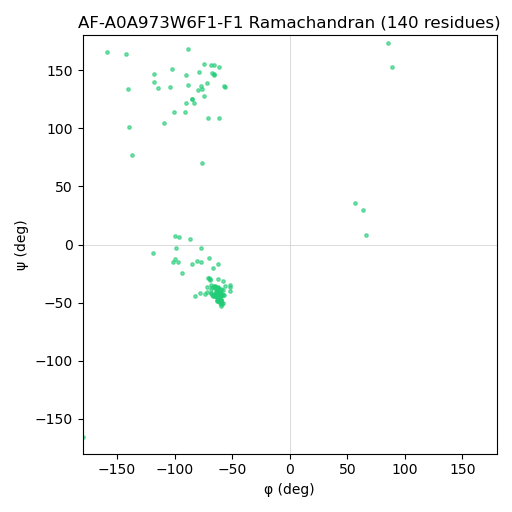 A N 1
ATOM 693 C CA . ALA A 1 92 ? -0.057 1.373 17.585 1.00 90.31 92 ALA A CA 1
ATOM 694 C C . ALA A 1 92 ? 0.286 2.652 16.802 1.00 90.31 92 ALA A C 1
ATOM 696 O O . ALA A 1 92 ? 0.094 2.696 15.588 1.00 90.31 92 ALA A O 1
ATOM 697 N N . ALA A 1 93 ? 0.863 3.657 17.473 1.00 90.62 93 ALA A N 1
ATOM 698 C CA . ALA A 1 93 ? 1.361 4.866 16.821 1.00 90.62 93 ALA A CA 1
ATOM 699 C C . ALA A 1 93 ? 2.459 4.553 15.793 1.00 90.62 93 ALA A C 1
ATOM 701 O O . ALA A 1 93 ? 2.372 4.992 14.648 1.00 90.62 93 ALA A O 1
ATOM 702 N N . LEU A 1 94 ? 3.461 3.750 16.169 1.00 92.19 94 LEU A N 1
ATOM 703 C CA . LEU A 1 94 ? 4.538 3.343 15.261 1.00 92.19 94 LEU A CA 1
ATOM 704 C C . LEU A 1 94 ? 4.005 2.591 14.038 1.00 92.19 94 LEU A C 1
ATOM 706 O O . LEU A 1 94 ? 4.429 2.875 12.919 1.00 92.19 94 LEU A O 1
ATOM 710 N N . LEU A 1 95 ? 3.060 1.669 14.230 1.00 92.06 95 LEU A N 1
ATOM 711 C CA . LEU A 1 95 ? 2.476 0.895 13.134 1.00 92.06 95 LEU A CA 1
ATOM 712 C C . LEU A 1 95 ? 1.645 1.777 12.196 1.00 92.06 95 LEU A C 1
ATOM 714 O O . LEU A 1 95 ? 1.819 1.682 10.981 1.00 92.06 95 LEU A O 1
ATOM 718 N N . TRP A 1 96 ? 0.834 2.687 12.743 1.00 90.25 96 TRP A N 1
ATOM 719 C CA . TRP A 1 96 ? 0.086 3.680 11.969 1.00 90.25 96 TRP A CA 1
ATOM 720 C C . TRP A 1 96 ? 1.006 4.584 11.144 1.00 90.25 96 TRP A C 1
ATOM 722 O O . TRP A 1 96 ? 0.835 4.703 9.931 1.00 90.25 96 TRP A O 1
ATOM 732 N N . PHE A 1 97 ? 2.030 5.177 11.762 1.00 89.25 97 PHE A N 1
ATOM 733 C CA . PHE A 1 97 ? 2.972 6.021 11.029 1.00 89.25 97 PHE A CA 1
ATOM 734 C C . PHE A 1 97 ? 3.772 5.222 9.998 1.00 89.25 97 PHE A C 1
ATOM 736 O O . PHE A 1 97 ? 4.020 5.732 8.909 1.00 89.25 97 PHE A O 1
ATOM 743 N N . SER A 1 98 ? 4.122 3.963 10.288 1.00 86.81 98 SER A N 1
ATOM 744 C CA . SER A 1 98 ? 4.797 3.102 9.311 1.00 86.81 98 SER A CA 1
ATOM 745 C C . SER A 1 98 ? 3.913 2.788 8.106 1.00 86.81 98 SER A C 1
ATOM 747 O O . SER A 1 98 ? 4.423 2.762 6.989 1.00 86.81 98 SER A O 1
ATOM 749 N N . LEU A 1 99 ? 2.603 2.605 8.321 1.00 89.25 99 LEU A N 1
ATOM 750 C CA . LEU A 1 99 ? 1.627 2.365 7.262 1.00 89.25 99 LEU A CA 1
ATOM 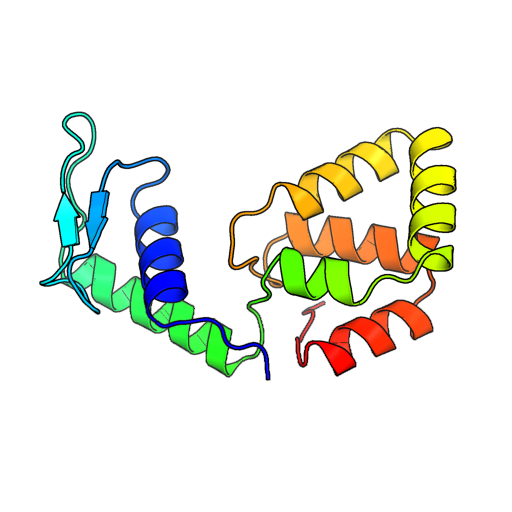751 C C . LEU A 1 99 ? 1.573 3.566 6.319 1.00 89.25 99 LEU A C 1
ATOM 753 O O . LEU A 1 99 ? 1.695 3.382 5.113 1.00 89.25 99 LEU A O 1
ATOM 757 N N . LEU A 1 100 ? 1.458 4.778 6.875 1.00 85.88 100 LEU A N 1
ATOM 758 C CA . LEU A 1 100 ? 1.392 6.027 6.109 1.00 85.88 100 LEU A CA 1
ATOM 759 C C . LEU A 1 100 ? 2.716 6.415 5.444 1.00 85.88 100 LEU A C 1
ATOM 761 O O . LEU A 1 100 ? 2.708 7.089 4.419 1.00 85.88 100 LEU A O 1
ATOM 765 N N . ALA A 1 101 ? 3.850 6.017 6.023 1.00 85.56 101 ALA A N 1
ATOM 766 C CA . ALA A 1 101 ? 5.178 6.297 5.480 1.00 85.56 101 ALA A CA 1
ATOM 767 C C . ALA A 1 101 ? 5.558 5.386 4.301 1.00 85.56 101 ALA A C 1
ATOM 769 O O . ALA A 1 101 ? 6.642 5.536 3.728 1.00 85.56 101 ALA A O 1
ATOM 770 N N . GLN A 1 102 ? 4.706 4.422 3.941 1.00 83.88 102 GLN A N 1
ATOM 771 C CA . GLN A 1 102 ? 4.907 3.640 2.730 1.00 83.88 102 GLN A CA 1
ATOM 772 C C . GLN A 1 102 ? 4.767 4.523 1.491 1.00 83.88 102 GLN A C 1
ATOM 774 O O . GLN A 1 102 ? 4.004 5.486 1.452 1.00 83.88 102 GLN A O 1
ATOM 779 N N . ARG A 1 103 ? 5.559 4.200 0.470 1.00 80.00 103 ARG A N 1
ATOM 780 C CA . ARG A 1 103 ? 5.593 4.971 -0.773 1.00 80.00 103 ARG A CA 1
ATOM 781 C C . ARG A 1 103 ? 4.338 4.701 -1.605 1.00 80.00 103 ARG A C 1
ATOM 783 O O . ARG A 1 103 ? 3.718 3.659 -1.449 1.00 80.00 103 ARG A O 1
ATOM 790 N N . ASP A 1 104 ? 3.974 5.652 -2.466 1.00 81.56 104 ASP A N 1
ATOM 791 C CA . ASP A 1 104 ? 2.869 5.522 -3.425 1.00 81.56 104 ASP A CA 1
ATOM 792 C C . ASP A 1 104 ? 3.373 4.827 -4.705 1.00 81.56 104 ASP A C 1
ATOM 794 O O . ASP A 1 104 ? 4.342 5.318 -5.297 1.00 81.56 104 ASP A O 1
ATOM 798 N N . PRO A 1 105 ? 2.744 3.723 -5.150 1.00 84.75 105 PRO A N 1
ATOM 799 C CA . PRO A 1 105 ? 1.661 2.986 -4.494 1.00 84.75 105 PRO A CA 1
ATOM 800 C C . PRO A 1 105 ? 2.169 2.069 -3.369 1.00 84.75 105 PRO A C 1
ATOM 802 O O . PRO A 1 105 ? 3.262 1.508 -3.449 1.00 84.75 105 PRO A O 1
ATOM 805 N N . MET A 1 106 ? 1.347 1.881 -2.333 1.00 89.31 106 MET A N 1
ATOM 806 C CA . MET A 1 106 ? 1.617 0.921 -1.261 1.00 89.31 106 MET A CA 1
ATOM 807 C C . MET A 1 106 ? 1.301 -0.490 -1.742 1.00 89.31 106 MET A C 1
ATOM 809 O O . MET A 1 106 ? 0.248 -0.724 -2.335 1.00 89.31 106 MET A O 1
ATOM 813 N N . ASP A 1 107 ? 2.192 -1.426 -1.430 1.00 89.94 107 ASP A N 1
ATOM 814 C CA . ASP A 1 107 ? 2.025 -2.850 -1.702 1.00 89.94 107 ASP A CA 1
ATOM 815 C C . ASP A 1 107 ? 1.352 -3.536 -0.506 1.00 89.94 107 ASP A C 1
ATOM 817 O O . ASP A 1 107 ? 1.932 -3.619 0.581 1.00 89.94 107 ASP A O 1
ATOM 821 N N . THR A 1 108 ? 0.132 -4.043 -0.699 1.00 91.62 108 THR A N 1
ATOM 822 C CA . THR A 1 108 ? -0.645 -4.695 0.364 1.00 91.62 108 THR A CA 1
ATOM 823 C C . THR A 1 108 ? -0.069 -6.044 0.794 1.00 91.62 108 THR A C 1
ATOM 825 O O . THR A 1 108 ? -0.470 -6.587 1.826 1.00 91.62 108 THR A O 1
ATOM 828 N N . THR A 1 109 ? 0.889 -6.585 0.036 1.00 90.69 109 THR A N 1
ATOM 829 C CA . THR A 1 109 ? 1.579 -7.838 0.357 1.00 90.69 109 THR A CA 1
ATOM 830 C C . THR A 1 109 ? 2.757 -7.647 1.314 1.00 90.69 109 THR A C 1
ATOM 832 O O . THR A 1 109 ? 3.183 -8.619 1.938 1.00 90.69 109 THR A O 1
ATOM 835 N N . ASN A 1 110 ? 3.259 -6.417 1.479 1.00 89.06 110 ASN A N 1
ATOM 836 C CA . ASN A 1 110 ? 4.396 -6.118 2.347 1.00 89.06 110 ASN A CA 1
ATOM 837 C C . ASN A 1 110 ? 4.023 -6.232 3.835 1.00 89.06 110 ASN A C 1
ATOM 839 O O . ASN A 1 110 ? 2.989 -5.723 4.275 1.00 89.06 110 ASN A O 1
ATOM 843 N N . ASP A 1 111 ? 4.919 -6.814 4.633 1.00 90.19 111 ASP A N 1
ATOM 844 C CA . ASP A 1 111 ? 4.771 -6.981 6.082 1.00 90.19 111 ASP A CA 1
ATOM 845 C C . ASP A 1 111 ? 4.421 -5.683 6.826 1.00 90.19 111 ASP A C 1
ATOM 847 O O . ASP A 1 111 ? 3.618 -5.700 7.759 1.00 90.19 111 ASP A O 1
ATOM 851 N N . ARG A 1 112 ? 4.970 -4.534 6.408 1.00 89.31 112 ARG A N 1
ATOM 852 C CA . ARG A 1 112 ? 4.657 -3.228 7.018 1.00 89.31 112 ARG A CA 1
ATOM 853 C C . ARG A 1 112 ? 3.208 -2.829 6.784 1.00 89.31 112 ARG A C 1
ATOM 855 O O . ARG A 1 112 ? 2.542 -2.375 7.715 1.00 89.31 112 ARG A O 1
ATOM 862 N N . PHE A 1 113 ? 2.713 -3.031 5.563 1.00 92.69 113 PHE A N 1
ATOM 863 C CA . PHE A 1 113 ? 1.314 -2.791 5.250 1.00 92.69 113 PHE A CA 1
ATOM 864 C C . PHE A 1 113 ? 0.420 -3.728 6.062 1.00 92.69 113 PHE A C 1
ATOM 866 O O . PHE A 1 113 ? -0.500 -3.253 6.724 1.00 92.69 113 PHE A O 1
ATOM 873 N N . LYS A 1 114 ? 0.725 -5.030 6.091 1.00 92.75 114 LYS A N 1
ATOM 874 C CA . LYS A 1 114 ? -0.045 -6.021 6.861 1.00 92.75 114 LYS A CA 1
ATOM 875 C C . LYS A 1 114 ? -0.097 -5.689 8.353 1.00 92.75 114 LYS A C 1
ATOM 877 O O . LYS A 1 114 ? -1.167 -5.743 8.957 1.00 92.75 114 LYS A O 1
ATOM 882 N N . ALA A 1 115 ? 1.028 -5.290 8.947 1.00 92.25 115 ALA A N 1
ATOM 883 C CA . ALA A 1 115 ? 1.097 -4.918 10.360 1.00 92.25 115 ALA A CA 1
ATOM 884 C C . ALA A 1 115 ? 0.280 -3.649 10.671 1.00 92.25 115 ALA A C 1
ATOM 886 O O . ALA A 1 115 ? -0.480 -3.612 11.645 1.00 92.25 115 ALA A O 1
ATOM 887 N N . GLY A 1 116 ? 0.385 -2.624 9.819 1.00 92.81 116 GLY A N 1
ATOM 888 C CA . GLY A 1 116 ? -0.435 -1.417 9.923 1.00 92.81 116 GLY A CA 1
ATOM 889 C C . GLY A 1 116 ? -1.927 -1.706 9.746 1.00 92.81 116 GLY A C 1
ATOM 890 O O . GLY A 1 116 ? -2.746 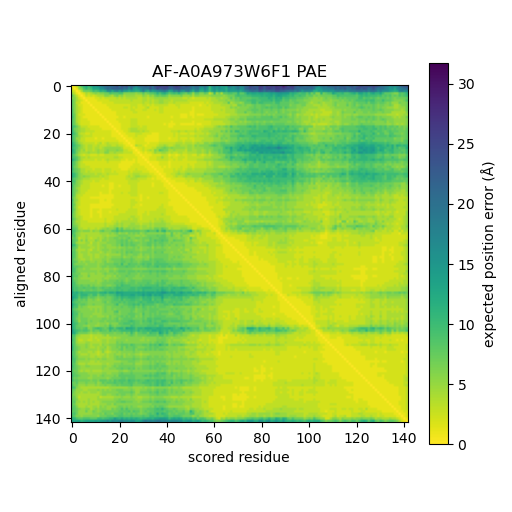-1.259 10.547 1.00 92.81 116 GLY A O 1
ATOM 891 N N . TRP A 1 117 ? -2.282 -2.519 8.753 1.00 94.00 117 TRP A N 1
ATOM 892 C CA . TRP A 1 117 ? -3.659 -2.929 8.489 1.00 94.00 117 TRP A CA 1
ATOM 893 C C . TRP A 1 117 ? -4.262 -3.720 9.653 1.00 94.00 117 TRP A C 1
ATOM 895 O O . TRP A 1 117 ? -5.366 -3.417 10.093 1.00 94.00 117 TRP A O 1
ATOM 905 N N . SER A 1 118 ? -3.524 -4.680 10.215 1.00 93.44 118 SER A N 1
ATOM 906 C CA . SER A 1 118 ? -3.944 -5.448 11.399 1.00 93.44 118 SER A CA 1
ATOM 907 C C . SER A 1 118 ? -4.195 -4.551 12.620 1.00 93.44 118 SER A C 1
ATOM 909 O O . SER A 1 118 ? -5.174 -4.722 13.355 1.00 93.44 118 SER A O 1
ATOM 911 N N . THR A 1 119 ? -3.369 -3.514 12.794 1.00 93.38 119 THR A N 1
ATOM 912 C CA . THR A 1 119 ? -3.593 -2.495 13.830 1.00 93.38 119 THR A CA 1
ATOM 913 C C . THR A 1 119 ? -4.909 -1.757 13.593 1.00 93.38 119 THR A C 1
ATOM 915 O O . THR A 1 119 ? -5.701 -1.600 14.519 1.00 93.38 119 THR A O 1
ATOM 918 N N . LEU A 1 120 ? -5.193 -1.361 12.350 1.00 94.56 120 LEU A N 1
ATOM 919 C CA . LEU A 1 120 ? -6.459 -0.712 12.006 1.00 94.56 120 LEU A CA 1
ATOM 920 C C . LEU A 1 120 ? -7.668 -1.629 12.190 1.00 94.56 120 LEU A C 1
ATOM 922 O O . LEU A 1 120 ? -8.692 -1.167 12.676 1.00 94.56 120 LEU A O 1
ATOM 926 N N . VAL A 1 121 ? -7.549 -2.924 11.889 1.00 95.50 121 VAL A N 1
ATOM 927 C CA . VAL A 1 121 ? -8.597 -3.917 12.186 1.00 95.50 121 VAL A CA 1
ATOM 928 C C . VAL A 1 121 ? -8.887 -3.973 13.686 1.00 95.50 121 VAL A C 1
ATOM 930 O O . VAL A 1 121 ? -10.046 -4.057 14.079 1.00 95.50 121 VAL A O 1
ATOM 933 N N . THR A 1 122 ? -7.858 -3.869 14.527 1.00 93.56 122 THR A N 1
ATOM 934 C CA . THR A 1 122 ? -8.022 -3.846 15.990 1.00 93.56 122 THR A CA 1
ATOM 935 C C . THR A 1 122 ? -8.710 -2.564 16.473 1.00 93.56 122 THR A C 1
ATOM 937 O O . THR A 1 122 ? -9.521 -2.615 17.393 1.00 93.56 122 THR A O 1
ATOM 940 N N . VAL A 1 123 ? -8.403 -1.416 15.861 1.00 94.81 123 VAL A N 1
ATOM 941 C CA . VAL A 1 123 ? -8.924 -0.100 16.278 1.00 94.81 123 VAL A CA 1
ATOM 942 C C . VAL A 1 123 ? -10.325 0.183 15.732 1.00 94.81 123 VAL A C 1
ATOM 944 O O . VAL A 1 123 ? -11.176 0.691 16.457 1.00 94.81 123 VAL A O 1
ATOM 947 N N . LEU A 1 124 ? -10.561 -0.118 14.456 1.00 96.12 124 LEU A N 1
ATOM 948 C CA . LEU A 1 124 ? -11.789 0.221 13.728 1.00 96.12 124 LEU A CA 1
ATOM 949 C C . LEU A 1 124 ? -12.751 -0.965 13.589 1.00 96.12 124 LEU A C 1
ATOM 951 O O . LEU A 1 124 ? -13.919 -0.775 13.254 1.00 96.12 124 LEU A O 1
ATOM 955 N N . GLY A 1 125 ? -12.275 -2.183 13.845 1.00 96.75 125 GLY A N 1
ATOM 956 C CA . GLY A 1 125 ? -13.032 -3.417 13.668 1.00 96.75 125 GLY A CA 1
ATOM 957 C C . GLY A 1 125 ? -12.904 -4.014 12.264 1.00 96.75 125 GLY A C 1
ATOM 958 O O . GLY A 1 125 ? -12.687 -3.320 11.265 1.00 96.75 125 GLY A O 1
ATOM 959 N N . ALA A 1 126 ? -13.070 -5.337 12.187 1.00 94.75 126 ALA A N 1
ATOM 960 C CA . ALA A 1 126 ? -12.948 -6.100 10.945 1.00 94.75 126 ALA A CA 1
ATOM 961 C C . ALA A 1 126 ? -13.964 -5.666 9.876 1.00 94.75 126 ALA A C 1
ATOM 963 O O . ALA A 1 126 ? -13.586 -5.500 8.717 1.00 94.75 126 ALA A O 1
ATOM 964 N N . ASP A 1 127 ? -15.216 -5.405 10.263 1.00 96.75 127 ASP A N 1
ATOM 965 C CA . ASP A 1 127 ? -16.274 -4.994 9.331 1.00 96.75 127 ASP A CA 1
ATOM 966 C C . ASP A 1 127 ? -15.950 -3.654 8.662 1.00 96.75 127 ASP A C 1
ATOM 968 O O . ASP A 1 127 ? -16.079 -3.505 7.443 1.00 96.75 127 ASP A O 1
ATOM 972 N N . ARG A 1 128 ? -15.453 -2.681 9.440 1.00 97.06 128 ARG A N 1
ATOM 973 C CA . ARG A 1 128 ? -15.072 -1.367 8.912 1.00 97.06 128 ARG A CA 1
ATOM 974 C C . ARG A 1 128 ? -13.907 -1.480 7.936 1.00 97.06 128 ARG A C 1
ATOM 976 O O . ARG A 1 128 ? -13.955 -0.889 6.857 1.00 97.06 128 ARG A O 1
ATOM 983 N N . MET A 1 129 ? -12.892 -2.267 8.283 1.00 96.06 129 MET A N 1
ATOM 984 C CA . MET A 1 129 ? -11.735 -2.481 7.413 1.00 96.06 129 MET A CA 1
ATOM 985 C C . MET A 1 129 ? -12.088 -3.278 6.154 1.00 96.06 129 MET A C 1
ATOM 987 O O . MET A 1 129 ? -11.577 -2.969 5.079 1.00 96.06 129 MET A O 1
ATOM 991 N N . SER A 1 130 ? -13.008 -4.242 6.242 1.00 95.88 130 SER A N 1
ATOM 992 C CA . SER A 1 130 ? -13.536 -4.963 5.078 1.00 95.88 130 SER A CA 1
ATOM 993 C C . SER A 1 130 ? -14.276 -4.026 4.116 1.00 95.88 130 SER A C 1
ATOM 995 O O . SER A 1 130 ? -14.058 -4.081 2.902 1.00 95.88 130 SER A O 1
ATOM 997 N N . ALA A 1 131 ? -15.079 -3.097 4.647 1.00 95.81 131 ALA A N 1
ATOM 998 C CA . ALA A 1 131 ? -15.745 -2.076 3.841 1.00 95.81 131 ALA A CA 1
ATOM 999 C C . ALA A 1 131 ? -14.738 -1.154 3.131 1.00 95.81 131 ALA A C 1
ATOM 1001 O O . ALA A 1 131 ? -14.901 -0.875 1.944 1.00 95.81 131 ALA A O 1
ATOM 1002 N N . ILE A 1 132 ? -13.672 -0.731 3.821 1.00 95.75 132 ILE A N 1
ATOM 1003 C CA . ILE A 1 132 ? -12.596 0.084 3.231 1.00 95.75 132 ILE A CA 1
ATOM 1004 C C . ILE A 1 132 ? -11.869 -0.689 2.122 1.00 95.75 132 ILE A C 1
ATOM 1006 O O . ILE A 1 132 ? -11.703 -0.158 1.026 1.00 95.75 132 ILE A O 1
ATOM 1010 N N . ALA A 1 133 ? -11.481 -1.946 2.364 1.00 94.50 133 ALA A N 1
ATOM 1011 C CA . ALA A 1 133 ? -10.825 -2.776 1.349 1.00 94.50 133 ALA A CA 1
ATOM 1012 C C . ALA A 1 133 ? -11.707 -2.958 0.105 1.00 94.50 133 ALA A C 1
ATOM 1014 O O . ALA A 1 133 ? -11.233 -2.803 -1.018 1.00 94.50 133 ALA A O 1
ATOM 1015 N N . THR A 1 134 ? -13.005 -3.200 0.308 1.00 94.56 134 THR A N 1
ATOM 1016 C CA . THR A 1 134 ? -13.987 -3.330 -0.777 1.00 94.56 134 THR A CA 1
ATOM 1017 C C . THR A 1 134 ? -14.130 -2.032 -1.571 1.00 94.56 134 THR A C 1
ATOM 1019 O O . THR A 1 134 ? -14.118 -2.065 -2.800 1.00 94.56 134 THR A O 1
ATOM 1022 N N . ALA A 1 135 ? -14.220 -0.881 -0.897 1.00 93.19 135 ALA A N 1
ATOM 1023 C CA . ALA A 1 135 ? -14.340 0.424 -1.549 1.00 93.19 135 ALA A CA 1
ATOM 1024 C C . ALA A 1 135 ? -13.099 0.779 -2.386 1.00 93.19 135 ALA A C 1
ATOM 1026 O O . ALA A 1 135 ? -13.214 1.340 -3.477 1.00 93.19 135 ALA A O 1
ATOM 1027 N N . LEU A 1 136 ? -11.917 0.400 -1.897 1.00 92.00 136 LEU A N 1
ATOM 1028 C CA . LEU A 1 136 ? -10.648 0.540 -2.612 1.00 92.00 136 LEU A CA 1
ATOM 1029 C C . LEU A 1 136 ? -10.462 -0.531 -3.693 1.00 92.00 136 LEU A C 1
ATOM 1031 O O . LEU A 1 136 ? -9.602 -0.385 -4.556 1.00 92.00 136 LEU A O 1
ATOM 1035 N N . GLY A 1 137 ? -11.262 -1.598 -3.661 1.00 91.00 137 GLY A N 1
ATOM 1036 C CA . GLY A 1 137 ? -11.126 -2.750 -4.540 1.00 91.00 137 GLY A CA 1
ATOM 1037 C C . GLY A 1 137 ? -9.811 -3.493 -4.341 1.00 91.00 137 GLY A C 1
ATOM 1038 O O . GLY A 1 137 ? -9.311 -4.040 -5.312 1.00 91.00 137 GLY A O 1
ATOM 1039 N N . ILE A 1 138 ? -9.244 -3.477 -3.130 1.00 92.06 138 ILE A N 1
ATOM 1040 C CA . ILE A 1 138 ? -7.931 -4.060 -2.822 1.00 92.06 138 ILE A CA 1
ATOM 1041 C C . ILE A 1 138 ? -8.072 -5.403 -2.118 1.00 92.06 138 ILE A C 1
ATOM 1043 O O . ILE A 1 138 ? -9.014 -5.631 -1.357 1.00 92.06 138 ILE A O 1
ATOM 1047 N N . THR A 1 139 ? -7.086 -6.269 -2.319 1.00 90.50 139 THR A N 1
ATOM 1048 C CA . THR A 1 139 ? -6.971 -7.531 -1.589 1.00 90.50 139 THR A CA 1
ATOM 1049 C C . THR A 1 139 ? -5.877 -7.410 -0.535 1.00 90.50 139 THR A C 1
ATOM 1051 O O . THR A 1 139 ? -4.787 -6.910 -0.808 1.00 90.50 139 THR A O 1
ATOM 1054 N N . ILE A 1 140 ? -6.154 -7.894 0.675 1.00 88.69 140 ILE A N 1
ATOM 1055 C CA . ILE A 1 140 ? -5.180 -7.978 1.766 1.00 88.69 140 ILE A CA 1
ATOM 1056 C C . ILE A 1 140 ? -4.867 -9.467 1.960 1.00 88.69 140 ILE A C 1
ATOM 1058 O O . ILE A 1 140 ? -5.732 -10.195 2.452 1.00 88.69 140 ILE A O 1
ATOM 1062 N N . PRO A 1 141 ? -3.703 -9.969 1.521 1.00 83.00 141 PRO A N 1
ATOM 1063 C CA . PRO A 1 141 ? -3.350 -11.362 1.755 1.00 83.00 141 PRO A CA 1
ATOM 1064 C C . PRO A 1 141 ? -3.116 -11.617 3.247 1.00 83.00 141 PRO A C 1
ATOM 1066 O O . PRO A 1 141 ? -2.635 -10.733 3.960 1.00 83.00 141 PRO A O 1
ATOM 1069 N N . ALA A 1 142 ? -3.452 -12.836 3.680 1.00 71.38 142 ALA A N 1
ATOM 1070 C CA . ALA A 1 142 ? -3.208 -13.316 5.040 1.00 71.38 142 ALA A CA 1
ATOM 1071 C C . ALA A 1 142 ? -1.728 -13.209 5.446 1.00 71.38 142 ALA A C 1
ATOM 1073 O O . ALA A 1 142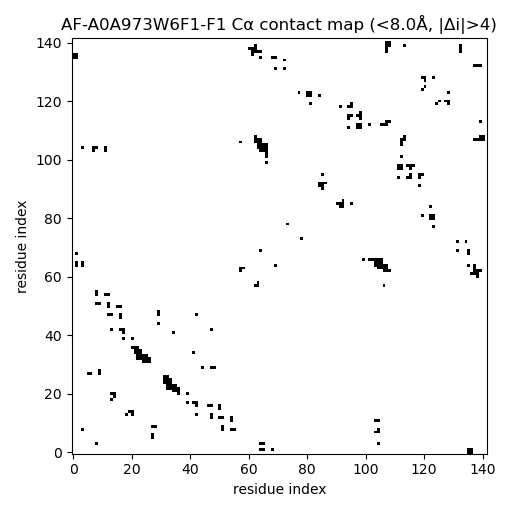 ? -0.836 -13.239 4.557 1.00 71.38 142 ALA A O 1
#